Protein AF-A0A8S9ZPB1-F1 (afdb_monomer)

Radius of gyration: 16.88 Å; Cα contacts (8 Å, |Δi|>4): 77; chains: 1; bounding box: 43×24×49 Å

pLDDT: mean 86.15, std 8.61, range [54.38, 95.62]

InterPro domains:
  IPR000571 Zinc finger, CCCH-type [PF00642] (21-46)
  IPR000571 Zinc finger, CCCH-type [PF00642] (62-83)
  IPR000571 Zinc finger, CCCH-type [PS50103] (21-48)
  IPR000571 Zinc finger, CCCH-type [PS50103] (61-83)
  IPR000571 Zinc finger, CCCH-type [SM00356] (20-47)
  IPR000571 Zinc finger, CCCH-type [SM00356] (61-85)
  IPR036855 Zinc finger, CCCH-type superfamily [SSF90229] (19-51)
  IPR036855 Zinc finger, CCCH-type superfamily [SSF90229] (58-83)
  IPR045877 RNA-binding protein ZFP36-like [PTHR12547] (18-83)

Organism: NCBI:txid189291

Nearest PDB structures (foldseek):
  1rgo-assembly1_A  TM=8.287E-01  e=1.066E-06  Homo sapiens
  6nzl-assembly1_A  TM=4.804E-01  e=8.154E-06  Caenorhabditis elegans
  7qtt-assembly1_Z  TM=3.655E-01  e=1.866E-01  Homo sapiens
  7dvq-assembly1_M  TM=3.539E-01  e=5.523E-01  Homo sapiens

Solvent-accessible surface area (backbone atoms only — not comparable to full-atom values): 5061 Å² total; per-residue (Å²): 137,82,80,52,72,68,59,53,52,50,52,54,48,52,52,55,52,58,46,55,46,14,44,45,73,29,66,52,25,68,71,69,76,53,51,98,53,59,89,75,42,59,36,8,73,44,77,91,53,44,37,81,57,43,55,69,82,73,37,95,63,48,59,70,47,74,30,64,54,32,75,74,70,75,50,49,99,54,57,93,71,42,58,37,78

Secondary structure (DSSP, 8-state):
-PPPHHHHHHHHHHHHHHHHTT-SB-HHHHHHS--TTGGG-SSBSSTTT----THHHH-TTTT-S--HHHHHHS--TTGGG-S--

Sequence (85 aa):
QSLSDNQRLEQSRAFRLASVYRTEICRAFNKTGICAYGDDCRFAHDLSDLRLRQVCLTHPKYKTKLCKNFSTTGFCIYGSRCQVF

Foldseek 3Di:
DDDDPVVVVVVVVVVVLVLQAQQAEDPVCVVPVDDPCPPVDSHHSDPVSHDHRCVVVVDVQFQVAADPCCVPPVDDPCPVNDRHD

Mean predicted aligned error: 7.67 Å

Structure (mmCIF, N/CA/C/O backbone):
data_AF-A0A8S9ZPB1-F1
#
_entry.id   AF-A0A8S9ZPB1-F1
#
loop_
_atom_site.group_PDB
_atom_site.id
_atom_site.type_symbol
_atom_site.label_atom_id
_atom_site.label_alt_id
_atom_site.label_comp_id
_atom_site.label_asym_id
_atom_site.label_entity_id
_atom_site.label_seq_id
_atom_site.pdbx_PDB_ins_code
_atom_site.Cartn_x
_atom_site.Cartn_y
_atom_site.Cartn_z
_atom_site.occupancy
_atom_site.B_iso_or_equiv
_atom_site.auth_seq_id
_atom_site.auth_comp_id
_atom_site.auth_asym_id
_atom_site.auth_atom_id
_atom_site.pdbx_PDB_model_num
ATOM 1 N N . GLN A 1 1 ? -18.012 2.012 -32.874 1.00 54.38 1 GLN A N 1
ATOM 2 C CA . GLN A 1 1 ? -18.108 3.171 -31.961 1.00 54.38 1 GLN A CA 1
ATOM 3 C C . GLN A 1 1 ? -16.763 3.318 -31.265 1.00 54.38 1 GLN A C 1
ATOM 5 O O . GLN A 1 1 ? -16.370 2.416 -30.538 1.00 54.38 1 GLN A O 1
ATOM 10 N N . SER A 1 2 ? -16.002 4.367 -31.573 1.00 70.94 2 SER A N 1
ATOM 11 C CA . SER A 1 2 ? -14.695 4.637 -30.961 1.00 70.94 2 SER A CA 1
ATOM 12 C C . SER A 1 2 ? -14.879 5.538 -29.740 1.00 70.94 2 SER A C 1
ATOM 14 O O . SER A 1 2 ? -15.466 6.610 -29.862 1.00 70.94 2 SER A O 1
ATOM 16 N N . LEU A 1 3 ? -14.403 5.095 -28.575 1.00 77.38 3 LEU A N 1
ATOM 17 C CA . LEU A 1 3 ? -14.452 5.862 -27.327 1.00 77.38 3 LEU A CA 1
ATOM 18 C C . LEU A 1 3 ? -13.673 7.175 -27.474 1.00 77.38 3 LEU A C 1
ATOM 20 O O . LEU A 1 3 ? -12.563 7.175 -28.021 1.00 77.38 3 LEU A O 1
ATOM 24 N N . SER A 1 4 ? -14.240 8.267 -26.960 1.00 86.38 4 SER A N 1
ATOM 25 C CA . SER A 1 4 ? -13.570 9.569 -26.930 1.00 86.38 4 SER A CA 1
ATOM 26 C C . SER A 1 4 ? -12.338 9.533 -26.019 1.00 86.38 4 SER A C 1
ATOM 28 O O . SER A 1 4 ? -12.222 8.689 -25.123 1.00 86.38 4 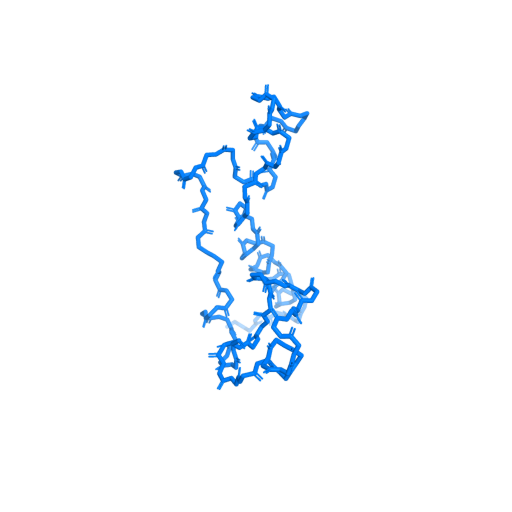SER A O 1
ATOM 30 N N . ASP A 1 5 ? -11.396 10.450 -26.230 1.00 83.44 5 ASP A N 1
ATOM 31 C CA . ASP A 1 5 ? -10.144 10.468 -25.466 1.00 83.44 5 ASP A CA 1
ATOM 32 C C . ASP A 1 5 ? -10.376 10.684 -23.960 1.00 83.44 5 ASP A C 1
ATOM 34 O O . ASP A 1 5 ? -9.709 10.053 -23.139 1.00 83.44 5 ASP A O 1
ATOM 38 N N . ASN A 1 6 ? -11.393 11.469 -23.581 1.00 83.88 6 ASN A N 1
ATOM 39 C CA . ASN A 1 6 ? -11.800 11.636 -22.180 1.00 83.88 6 ASN A CA 1
ATOM 40 C C . ASN A 1 6 ? -12.294 10.323 -21.552 1.00 83.88 6 ASN A C 1
ATOM 42 O O . ASN A 1 6 ? -11.855 9.960 -20.461 1.00 83.88 6 ASN A O 1
ATOM 46 N N . GLN A 1 7 ? -13.119 9.553 -22.267 1.00 86.38 7 GLN A N 1
ATOM 47 C CA . GLN A 1 7 ? -13.619 8.260 -21.778 1.00 86.38 7 GLN A CA 1
ATOM 48 C C . GLN A 1 7 ? -12.480 7.252 -21.564 1.00 86.38 7 GLN A C 1
ATOM 50 O O . GLN A 1 7 ? -12.493 6.466 -20.613 1.00 86.38 7 GLN A O 1
ATOM 55 N N . ARG A 1 8 ? -11.452 7.292 -22.421 1.00 82.06 8 ARG A N 1
ATOM 56 C CA . ARG A 1 8 ? -10.272 6.423 -22.309 1.00 82.06 8 ARG A CA 1
ATOM 57 C C . ARG A 1 8 ? -9.418 6.770 -21.082 1.00 82.06 8 ARG A C 1
ATOM 59 O O . ARG A 1 8 ? -8.922 5.871 -20.397 1.00 82.06 8 ARG A O 1
ATOM 66 N N . LEU A 1 9 ? -9.271 8.062 -20.776 1.00 83.31 9 LEU A N 1
ATOM 67 C CA . LEU A 1 9 ? -8.574 8.540 -19.577 1.00 83.31 9 LEU A CA 1
ATOM 68 C C . LEU A 1 9 ? -9.312 8.141 -18.292 1.00 83.31 9 LEU A C 1
ATOM 70 O O . LEU A 1 9 ? -8.675 7.673 -17.343 1.00 83.31 9 LEU A O 1
ATOM 74 N N . GLU A 1 10 ? -10.640 8.260 -18.274 1.00 86.56 10 GLU A N 1
ATOM 75 C CA . GLU A 1 10 ? -11.479 7.862 -17.138 1.00 86.56 10 GLU A CA 1
ATOM 76 C C . GLU A 1 10 ? -11.411 6.357 -16.865 1.00 86.56 10 GLU A C 1
ATOM 78 O O . GLU A 1 10 ? -11.151 5.957 -15.727 1.00 86.56 10 GLU A O 1
ATOM 83 N N . GLN A 1 11 ? -11.529 5.515 -17.898 1.00 81.69 11 GLN A N 1
ATOM 84 C CA . GLN A 1 11 ? -11.363 4.063 -17.754 1.00 81.69 11 GLN A CA 1
ATOM 85 C C . GLN A 1 11 ? -9.971 3.696 -17.230 1.00 81.69 11 GLN A C 1
ATOM 87 O O . GLN A 1 11 ? -9.838 2.881 -16.315 1.00 81.69 11 GLN A O 1
ATOM 92 N N . SER A 1 12 ? -8.923 4.343 -17.745 1.00 83.44 12 SER A N 1
ATOM 93 C CA . SER A 1 12 ? -7.554 4.130 -17.266 1.00 83.44 12 SER A CA 1
ATOM 94 C C . SER A 1 12 ? -7.371 4.549 -15.800 1.00 83.44 12 SER A C 1
ATOM 96 O O . SER A 1 12 ? -6.614 3.923 -15.049 1.00 83.44 12 SER A O 1
ATOM 98 N N . ARG A 1 13 ? -8.051 5.612 -15.358 1.00 84.50 13 ARG A N 1
ATOM 99 C CA . ARG A 1 13 ? -8.033 6.060 -13.959 1.00 84.50 13 ARG A CA 1
ATOM 100 C C . ARG A 1 13 ? -8.784 5.088 -13.053 1.00 84.50 13 ARG A C 1
ATOM 102 O O . ARG A 1 13 ? -8.241 4.713 -12.016 1.00 84.50 13 ARG A O 1
ATOM 109 N N . ALA A 1 14 ? -9.975 4.653 -13.454 1.00 82.50 14 ALA A N 1
ATOM 110 C CA . ALA A 1 14 ? -10.777 3.685 -12.711 1.00 82.50 14 ALA A CA 1
ATOM 111 C C . ALA A 1 14 ? -10.024 2.360 -12.528 1.00 82.50 14 ALA A C 1
ATOM 113 O O . ALA A 1 14 ? -9.919 1.858 -11.411 1.00 82.50 14 ALA A O 1
ATOM 114 N N . PHE A 1 15 ? -9.400 1.858 -13.597 1.00 81.25 15 PHE A N 1
ATOM 115 C CA . PHE A 1 15 ? -8.566 0.661 -13.538 1.00 81.25 15 PHE A CA 1
ATOM 116 C C . PHE A 1 15 ? -7.381 0.826 -12.577 1.00 81.25 15 PHE A C 1
ATOM 118 O O . PHE A 1 15 ? -7.139 -0.032 -11.729 1.00 81.25 15 PHE A O 1
ATOM 125 N N . ARG A 1 16 ? -6.672 1.962 -12.640 1.00 79.44 16 ARG A N 1
ATOM 126 C CA . ARG A 1 16 ? -5.566 2.249 -11.711 1.00 79.44 16 ARG A CA 1
ATOM 127 C C . ARG A 1 16 ? -6.028 2.313 -10.257 1.00 79.44 16 ARG A C 1
ATOM 129 O O . ARG A 1 16 ? -5.358 1.740 -9.403 1.00 79.44 16 ARG A O 1
ATOM 136 N N . LEU A 1 17 ? -7.164 2.952 -9.974 1.00 80.75 17 LEU A N 1
ATOM 137 C CA . LEU A 1 17 ? -7.738 3.016 -8.626 1.00 80.75 17 LEU A CA 1
ATOM 138 C C . LEU A 1 17 ? -8.144 1.628 -8.114 1.00 80.75 17 LEU A C 1
ATOM 140 O O . LEU A 1 17 ? -7.814 1.278 -6.984 1.00 80.75 17 LEU A O 1
ATOM 144 N N . ALA A 1 18 ? -8.778 0.811 -8.957 1.00 80.56 18 ALA A N 1
ATOM 145 C CA . ALA A 1 18 ? -9.131 -0.565 -8.617 1.00 80.56 18 ALA A CA 1
ATOM 146 C C . ALA A 1 18 ? -7.887 -1.433 -8.352 1.00 80.56 18 ALA A C 1
ATOM 148 O O . ALA A 1 18 ? -7.879 -2.222 -7.411 1.00 80.56 18 ALA A O 1
ATOM 149 N N . SER A 1 19 ? -6.810 -1.238 -9.123 1.00 80.50 19 SER A N 1
ATOM 150 C CA . SER A 1 19 ? -5.567 -2.018 -9.010 1.00 80.50 19 SER A CA 1
ATOM 151 C C . SER A 1 19 ? -4.777 -1.795 -7.713 1.00 80.50 19 SER A C 1
ATOM 153 O O . SER A 1 19 ? -3.865 -2.572 -7.424 1.00 80.50 19 SER A O 1
ATOM 155 N N . VAL A 1 20 ? -5.096 -0.737 -6.954 1.00 83.00 20 VAL A N 1
ATOM 156 C CA . VAL A 1 20 ? -4.473 -0.404 -5.657 1.00 83.00 20 VAL A CA 1
ATOM 157 C C . VAL A 1 20 ? -5.447 -0.516 -4.481 1.00 83.00 20 VAL A C 1
ATOM 159 O O . VAL A 1 20 ? -5.039 -0.357 -3.331 1.00 83.00 20 VAL A O 1
ATOM 162 N N . TYR A 1 21 ? -6.732 -0.769 -4.743 1.00 87.88 21 TYR A N 1
ATOM 163 C CA . TYR A 1 21 ? -7.744 -0.868 -3.698 1.00 87.88 21 TYR A CA 1
ATOM 164 C C . TYR A 1 21 ? -7.585 -2.175 -2.924 1.00 87.88 21 TYR A C 1
ATOM 166 O O . TYR A 1 21 ? -7.576 -3.258 -3.511 1.00 87.88 21 TYR A O 1
ATOM 174 N N . ARG A 1 22 ? -7.460 -2.054 -1.599 1.00 88.94 22 ARG A N 1
ATOM 175 C CA . ARG A 1 22 ? -7.307 -3.163 -0.651 1.00 88.94 22 ARG A CA 1
ATOM 176 C C . ARG A 1 22 ? -6.141 -4.097 -0.986 1.00 88.94 22 ARG A C 1
ATOM 178 O O . ARG A 1 22 ? -6.183 -5.279 -0.688 1.00 88.94 22 ARG A O 1
ATOM 185 N N . THR A 1 23 ? -5.068 -3.568 -1.580 1.00 88.56 23 THR A N 1
ATOM 186 C CA . THR A 1 23 ? -3.860 -4.355 -1.899 1.00 88.56 23 THR A CA 1
ATOM 187 C C . THR A 1 23 ? -2.813 -4.383 -0.790 1.00 88.56 23 THR A C 1
ATOM 189 O O . THR A 1 23 ? -1.771 -5.017 -0.931 1.00 88.56 23 THR A O 1
ATOM 192 N N . GLU A 1 24 ? -3.044 -3.645 0.294 1.00 90.06 24 GLU A N 1
ATOM 193 C CA . GLU A 1 24 ? -2.188 -3.614 1.479 1.00 90.06 24 GLU A CA 1
ATOM 194 C C . GLU A 1 24 ? -3.069 -3.625 2.732 1.00 90.06 24 GLU A C 1
ATOM 196 O O . GLU A 1 24 ? -4.179 -3.088 2.708 1.00 90.06 24 GLU A O 1
ATOM 201 N N . ILE A 1 25 ? -2.569 -4.219 3.819 1.00 92.00 25 ILE A N 1
ATOM 202 C CA . ILE A 1 25 ? -3.281 -4.300 5.098 1.00 92.00 25 ILE A CA 1
ATOM 203 C C . ILE A 1 25 ? -3.369 -2.919 5.758 1.00 92.00 25 ILE A C 1
ATOM 205 O O . ILE A 1 25 ? -2.398 -2.154 5.807 1.00 92.00 25 ILE A O 1
ATOM 209 N N . CYS A 1 26 ? -4.539 -2.612 6.308 1.00 94.94 26 CYS A N 1
ATOM 210 C CA . CYS A 1 26 ? -4.796 -1.420 7.094 1.00 94.94 26 CYS A CA 1
ATOM 211 C C . CYS A 1 26 ? -4.017 -1.496 8.404 1.00 94.94 26 CYS A C 1
ATOM 213 O O . CYS A 1 26 ? -4.336 -2.270 9.300 1.00 94.94 26 CYS A O 1
ATOM 215 N N . ARG A 1 27 ? -2.994 -0.652 8.541 1.00 93.19 27 ARG A N 1
ATOM 216 C CA . ARG A 1 27 ? -2.132 -0.648 9.733 1.00 93.19 27 ARG A CA 1
ATOM 217 C C . ARG A 1 27 ? -2.869 -0.250 11.008 1.00 93.19 27 ARG A C 1
ATOM 219 O O . ARG A 1 27 ? -2.525 -0.757 12.067 1.00 93.19 27 ARG A O 1
ATOM 226 N N . ALA A 1 28 ? -3.838 0.663 10.908 1.00 94.12 28 ALA A N 1
ATOM 227 C CA . ALA A 1 28 ? -4.639 1.089 12.053 1.00 94.12 28 ALA A CA 1
ATOM 228 C C . ALA A 1 28 ? -5.474 -0.087 12.568 1.00 94.12 28 ALA A C 1
ATOM 230 O O . ALA A 1 28 ? -5.275 -0.520 13.698 1.00 94.12 28 ALA A O 1
ATOM 231 N N . PHE A 1 29 ? -6.279 -0.686 11.686 1.00 94.88 29 PHE A N 1
ATOM 232 C CA . PHE A 1 29 ? -7.100 -1.845 12.021 1.00 94.88 29 PHE A CA 1
ATOM 233 C C . PHE A 1 29 ? -6.261 -3.030 12.509 1.00 94.88 29 PHE A C 1
ATOM 235 O O . PHE A 1 29 ? -6.542 -3.588 13.558 1.00 94.88 29 PHE A O 1
ATOM 242 N N . ASN A 1 30 ? -5.155 -3.353 11.835 1.00 93.38 30 ASN A N 1
ATOM 243 C CA . ASN A 1 30 ? -4.279 -4.449 12.251 1.00 93.38 30 ASN A CA 1
ATOM 244 C C . ASN A 1 30 ? -3.618 -4.221 13.624 1.00 93.38 30 ASN A C 1
ATOM 246 O O . ASN A 1 30 ? -3.232 -5.179 14.284 1.00 93.38 30 ASN A O 1
ATOM 250 N N . LYS A 1 31 ? -3.427 -2.964 14.049 1.00 92.88 31 LYS A N 1
ATOM 251 C CA . LYS A 1 31 ? -2.791 -2.646 15.336 1.00 92.88 31 LYS A CA 1
ATOM 252 C C . LYS A 1 31 ? -3.797 -2.548 16.480 1.00 92.88 31 LYS A C 1
ATOM 254 O O . LYS A 1 31 ? -3.479 -2.960 17.590 1.00 92.88 31 LYS A O 1
ATOM 259 N N . THR A 1 32 ? -4.954 -1.936 16.241 1.00 92.94 32 THR A N 1
ATOM 260 C CA . THR A 1 32 ? -5.913 -1.579 17.301 1.00 92.94 32 THR A CA 1
ATOM 261 C C . THR A 1 32 ? -7.266 -2.270 17.158 1.00 92.94 32 THR A C 1
ATOM 263 O O . THR A 1 32 ? -8.104 -2.121 18.039 1.00 92.94 32 THR A O 1
ATOM 266 N N . GLY A 1 33 ? -7.509 -2.979 16.055 1.00 91.00 33 GLY A N 1
ATOM 267 C CA . GLY A 1 33 ? -8.817 -3.528 15.691 1.00 91.00 33 GLY A CA 1
ATOM 268 C C . GLY A 1 33 ? -9.828 -2.471 15.234 1.00 91.00 33 GLY A C 1
ATOM 269 O O . GLY A 1 33 ? -10.978 -2.802 14.977 1.00 91.00 33 GLY A O 1
ATOM 270 N N . ILE A 1 34 ? -9.434 -1.192 15.151 1.00 93.06 34 ILE A N 1
ATOM 271 C CA . ILE A 1 34 ? -10.344 -0.079 14.857 1.00 93.06 34 ILE A CA 1
ATOM 272 C C . ILE A 1 34 ? -9.766 0.776 13.730 1.00 93.06 34 ILE A C 1
ATOM 274 O O . ILE A 1 34 ? -8.613 1.210 13.772 1.00 93.06 34 ILE A O 1
ATOM 278 N N . CYS A 1 35 ? -10.594 1.056 12.725 1.00 95.44 35 CYS A N 1
ATOM 279 C CA . CYS A 1 35 ? -10.270 1.948 11.620 1.00 95.44 35 CYS A CA 1
ATOM 280 C C . CYS A 1 35 ? -11.254 3.116 11.598 1.00 95.44 35 CYS A C 1
ATOM 282 O O . CYS A 1 35 ? -12.460 2.900 11.540 1.00 95.44 35 CYS A O 1
ATOM 284 N N . ALA A 1 36 ? -10.748 4.350 11.563 1.00 94.50 36 ALA A N 1
ATOM 285 C CA . ALA A 1 36 ? -11.584 5.549 11.458 1.00 94.50 36 ALA A CA 1
ATOM 286 C C . ALA A 1 36 ? -12.389 5.624 10.145 1.00 94.50 36 ALA A C 1
ATOM 288 O O . ALA A 1 36 ? -13.354 6.372 10.063 1.00 94.50 36 ALA A O 1
ATOM 289 N N . TYR A 1 37 ? -11.984 4.860 9.125 1.00 92.31 37 TYR A N 1
ATOM 290 C CA . TYR A 1 37 ? -12.622 4.837 7.808 1.00 92.31 37 TYR A CA 1
A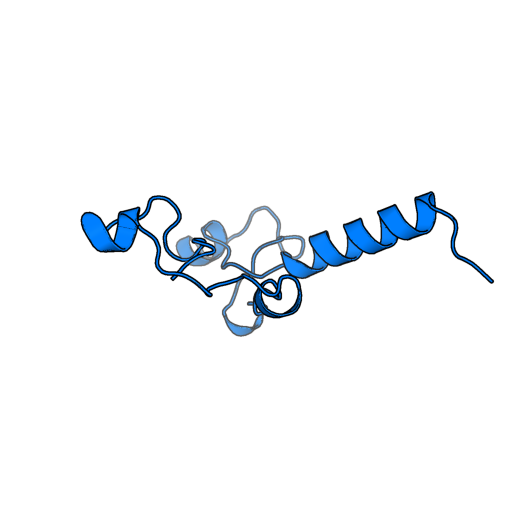TOM 291 C C . TYR A 1 37 ? -13.688 3.744 7.658 1.00 92.31 37 TYR A C 1
ATOM 293 O O . TYR A 1 37 ? -14.336 3.699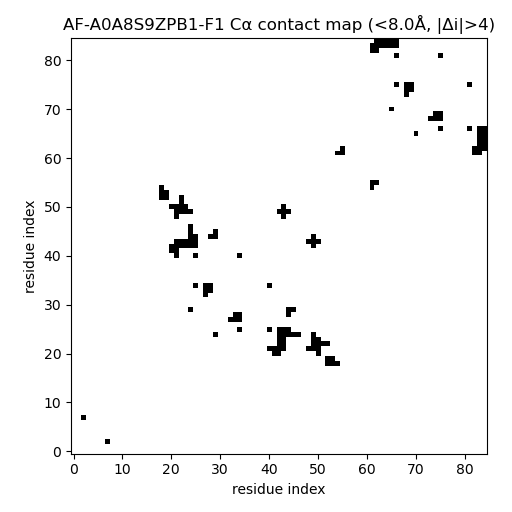 6.619 1.00 92.31 37 TYR A O 1
ATOM 301 N N . GLY A 1 38 ? -13.854 2.854 8.647 1.00 91.06 38 GLY A N 1
ATOM 302 C CA . GLY A 1 38 ? -14.809 1.743 8.557 1.00 91.06 38 GLY A CA 1
ATOM 303 C C . GLY A 1 38 ? -14.658 0.938 7.259 1.00 91.06 38 GLY A C 1
ATOM 304 O O . GLY A 1 38 ? -13.538 0.648 6.831 1.00 91.06 38 GLY A O 1
ATOM 305 N N . ASP A 1 39 ? -15.778 0.621 6.615 1.00 89.31 39 ASP A N 1
ATOM 306 C CA . ASP A 1 39 ? -15.821 -0.186 5.385 1.00 89.31 39 ASP A CA 1
ATOM 307 C C . ASP A 1 39 ? -15.302 0.551 4.136 1.00 89.31 39 ASP A C 1
ATOM 309 O O . ASP A 1 39 ? -14.848 -0.085 3.176 1.00 89.31 39 ASP A O 1
ATOM 313 N N . ASP A 1 40 ? -15.262 1.887 4.177 1.00 90.56 40 ASP A N 1
ATOM 314 C CA . ASP A 1 40 ? -14.704 2.737 3.116 1.00 90.56 40 ASP A CA 1
ATOM 315 C C . ASP A 1 40 ? -13.167 2.780 3.137 1.00 90.56 40 ASP A C 1
ATOM 317 O O . ASP A 1 40 ? -12.520 3.466 2.331 1.00 90.56 40 ASP A O 1
ATOM 321 N N . CYS A 1 41 ? -12.538 2.025 4.042 1.00 92.44 41 CYS A N 1
ATOM 322 C CA . CYS A 1 41 ? -11.096 1.894 4.077 1.00 92.44 41 CYS A CA 1
ATOM 323 C C . CYS A 1 41 ? -10.564 1.353 2.739 1.00 92.44 41 CYS A C 1
ATOM 325 O O . CYS A 1 41 ? -10.950 0.296 2.235 1.00 92.44 41 CYS A O 1
ATOM 327 N N . ARG A 1 42 ? -9.607 2.086 2.158 1.00 91.69 42 ARG A N 1
ATOM 328 C CA . ARG A 1 42 ? -8.914 1.683 0.920 1.00 91.69 42 ARG A CA 1
ATOM 329 C C . ARG A 1 42 ? -7.887 0.573 1.134 1.00 91.69 42 ARG A C 1
ATOM 331 O O . ARG A 1 42 ? -7.294 0.109 0.164 1.00 91.69 42 ARG A O 1
ATOM 338 N N . PHE A 1 43 ? -7.647 0.190 2.381 1.00 93.25 43 PHE A N 1
ATOM 339 C CA . PHE A 1 43 ? -6.732 -0.869 2.783 1.00 93.25 43 PHE A CA 1
ATOM 340 C C . PHE A 1 43 ? -7.538 -2.045 3.328 1.00 93.25 43 PHE A C 1
ATOM 342 O O . PHE A 1 43 ? -8.607 -1.845 3.895 1.00 93.25 43 PHE A O 1
ATOM 349 N N . ALA A 1 44 ? -7.020 -3.257 3.172 1.00 93.44 44 ALA A N 1
ATOM 350 C CA . ALA A 1 44 ? -7.695 -4.460 3.635 1.00 93.4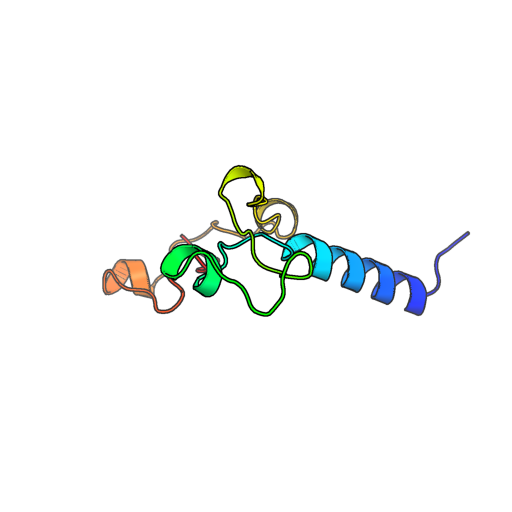4 44 ALA A CA 1
ATOM 351 C C . ALA A 1 44 ? -7.645 -4.553 5.166 1.00 93.44 44 ALA A C 1
ATOM 353 O O . ALA A 1 44 ? -6.580 -4.369 5.758 1.00 93.44 44 ALA A O 1
ATOM 354 N N . HIS A 1 45 ? -8.774 -4.815 5.817 1.00 94.12 45 HIS A N 1
ATOM 355 C CA . HIS A 1 45 ? -8.813 -5.023 7.271 1.00 94.12 45 HIS A CA 1
ATOM 356 C C . HIS A 1 45 ? -8.337 -6.423 7.673 1.00 94.12 45 HIS A C 1
ATOM 358 O O . HIS A 1 45 ? -7.701 -6.570 8.713 1.00 94.12 45 HIS A O 1
ATOM 364 N N . ASP A 1 46 ? -8.503 -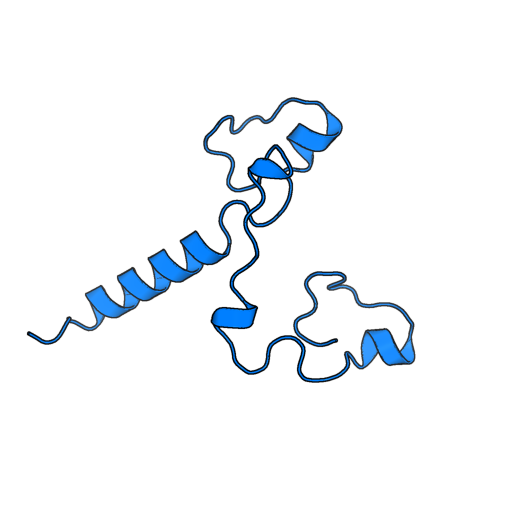7.397 6.779 1.00 87.25 46 ASP A N 1
ATOM 365 C CA . ASP A 1 46 ? -8.105 -8.788 6.968 1.00 87.25 46 ASP A CA 1
ATOM 366 C C . ASP A 1 46 ? -7.345 -9.322 5.750 1.00 87.25 46 ASP A C 1
ATOM 368 O O . ASP A 1 46 ? -7.406 -8.766 4.652 1.00 87.25 46 ASP A O 1
ATOM 372 N N . LEU A 1 47 ? -6.653 -10.452 5.917 1.00 85.44 47 LEU A N 1
ATOM 373 C CA . LEU A 1 47 ? -5.992 -11.146 4.803 1.00 85.44 47 LEU A CA 1
ATOM 374 C C . LEU A 1 47 ? -6.989 -11.653 3.752 1.00 85.44 47 LEU A C 1
ATOM 376 O O . LEU A 1 47 ? -6.638 -11.742 2.579 1.00 85.44 47 LEU A O 1
ATOM 380 N N . SER A 1 48 ? -8.224 -11.957 4.155 1.00 84.56 48 SER A N 1
ATOM 381 C CA . SER A 1 48 ? -9.315 -12.341 3.249 1.00 84.56 48 SER A CA 1
ATOM 382 C C . SER A 1 48 ? -9.768 -11.190 2.346 1.00 84.56 48 SER A C 1
ATOM 384 O O . SER A 1 48 ? -10.233 -11.428 1.234 1.00 84.56 48 SER A O 1
ATOM 386 N N . ASP A 1 49 ? -9.604 -9.950 2.805 1.00 84.38 49 ASP A N 1
ATOM 387 C CA . ASP A 1 49 ? -9.937 -8.735 2.064 1.00 84.38 49 ASP A CA 1
ATOM 388 C C . ASP A 1 49 ? -8.739 -8.191 1.258 1.00 84.38 49 ASP A C 1
ATOM 390 O O . ASP A 1 49 ? -8.864 -7.268 0.448 1.00 84.38 49 ASP A O 1
ATOM 394 N N . LEU A 1 50 ? -7.554 -8.781 1.455 1.00 86.56 50 LEU A N 1
ATOM 395 C CA . LEU A 1 50 ? -6.323 -8.385 0.788 1.00 86.56 50 LEU A CA 1
ATOM 396 C C . LEU A 1 50 ? -6.311 -8.867 -0.664 1.00 86.56 50 LEU A C 1
ATOM 398 O O . LEU A 1 50 ? -6.163 -10.050 -0.970 1.00 86.56 50 LEU A O 1
ATOM 402 N N . ARG A 1 51 ? -6.405 -7.919 -1.591 1.00 83.94 51 ARG A N 1
ATOM 403 C CA . ARG A 1 51 ? -6.350 -8.182 -3.027 1.00 83.94 51 ARG A CA 1
ATOM 404 C C . ARG A 1 51 ? -4.908 -8.255 -3.504 1.00 83.94 51 ARG A C 1
ATOM 406 O O . ARG A 1 51 ? -4.069 -7.426 -3.152 1.00 83.94 51 ARG A O 1
ATOM 413 N N . LEU A 1 52 ? -4.620 -9.213 -4.382 1.00 72.94 52 LEU A N 1
ATOM 414 C CA . LEU A 1 52 ? -3.329 -9.256 -5.057 1.00 72.94 52 LEU A CA 1
ATOM 415 C C . LEU A 1 52 ? -3.158 -8.001 -5.908 1.00 72.94 52 LEU A C 1
ATOM 41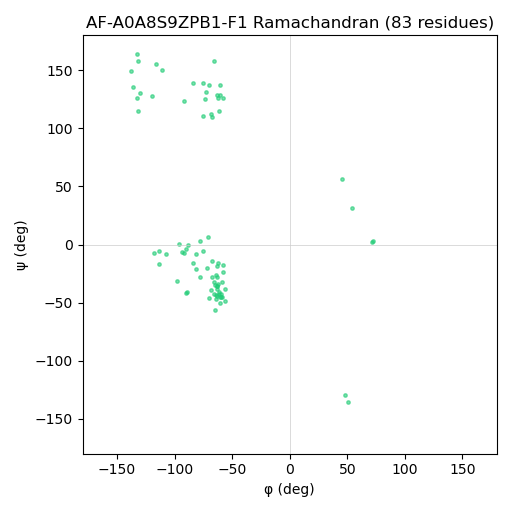7 O O . LEU A 1 52 ? -3.989 -7.672 -6.758 1.00 72.94 52 LEU A O 1
ATOM 421 N N . ARG A 1 53 ? -2.045 -7.303 -5.684 1.00 72.12 53 ARG A N 1
ATOM 422 C CA . ARG A 1 53 ? -1.688 -6.130 -6.469 1.00 72.12 53 ARG A CA 1
ATOM 423 C C . ARG A 1 53 ? -1.513 -6.548 -7.925 1.00 72.12 53 ARG A C 1
ATOM 425 O O . ARG A 1 53 ? -0.576 -7.265 -8.265 1.00 72.12 53 ARG A O 1
ATOM 432 N N . GLN A 1 54 ? -2.374 -6.039 -8.800 1.00 69.69 54 GLN A N 1
ATOM 433 C CA . GLN A 1 54 ? -2.388 -6.413 -10.217 1.00 69.69 54 GLN A CA 1
ATOM 434 C C . GLN A 1 54 ? -1.184 -5.872 -11.005 1.00 69.69 54 GLN A C 1
ATOM 436 O O . GLN A 1 54 ? -1.133 -6.029 -12.216 1.00 69.69 54 GLN A O 1
ATOM 441 N N . VAL A 1 55 ? -0.184 -5.253 -10.363 1.00 66.88 55 VAL A N 1
ATOM 442 C CA . VAL A 1 55 ? 0.938 -4.606 -11.062 1.00 66.88 55 VAL A CA 1
ATOM 443 C C . VAL A 1 55 ? 1.672 -5.569 -12.003 1.00 66.88 55 VAL A C 1
ATOM 445 O O . VAL A 1 55 ? 1.973 -5.167 -13.127 1.00 66.88 55 VAL A O 1
ATOM 448 N N . CYS A 1 56 ? 1.847 -6.838 -11.616 1.00 60.06 56 CYS A N 1
ATOM 449 C CA . CYS A 1 56 ? 2.409 -7.887 -12.480 1.00 60.06 56 CYS A CA 1
ATOM 450 C C . CYS A 1 56 ? 1.606 -8.100 -13.775 1.00 60.06 56 CYS A C 1
ATOM 452 O O . CYS A 1 56 ? 2.181 -8.423 -14.806 1.00 60.06 56 CYS A O 1
ATOM 454 N N . LEU A 1 57 ? 0.285 -7.905 -13.721 1.00 63.28 57 LEU A N 1
ATOM 455 C CA . LEU A 1 57 ? -0.632 -8.030 -14.859 1.00 63.28 57 LEU A CA 1
ATOM 456 C C . LEU A 1 57 ? -0.641 -6.770 -15.733 1.00 63.28 57 LEU A C 1
ATOM 458 O O . LEU A 1 57 ? -1.042 -6.821 -16.890 1.00 63.28 57 LEU A O 1
ATOM 462 N N . THR A 1 58 ? -0.225 -5.628 -15.178 1.00 65.62 58 THR A N 1
ATOM 463 C CA . THR A 1 58 ? -0.338 -4.325 -15.854 1.00 65.62 58 THR A CA 1
ATOM 464 C C . THR A 1 58 ? 0.937 -3.868 -16.542 1.00 65.62 58 THR A C 1
ATOM 466 O O . THR A 1 58 ? 0.852 -3.150 -17.536 1.00 65.62 58 THR A O 1
ATOM 469 N N . HIS A 1 59 ? 2.115 -4.231 -16.023 1.00 73.31 59 HIS A N 1
ATOM 470 C CA . HIS A 1 59 ? 3.375 -3.733 -16.564 1.00 73.31 59 HIS A CA 1
ATOM 471 C C . HIS A 1 59 ? 4.389 -4.864 -16.802 1.00 73.31 59 HIS A C 1
ATOM 473 O O . HIS A 1 59 ? 4.916 -5.414 -15.832 1.00 73.31 59 HIS A O 1
ATOM 479 N N . PRO A 1 60 ? 4.770 -5.144 -18.066 1.00 81.31 60 PRO A N 1
ATOM 480 C CA . PRO A 1 60 ? 5.648 -6.263 -18.435 1.00 81.31 60 PRO A CA 1
ATOM 481 C C . PRO A 1 60 ? 7.029 -6.267 -17.771 1.00 81.31 60 PRO A C 1
ATOM 483 O O . PRO A 1 60 ? 7.719 -7.276 -17.788 1.00 81.31 60 PRO A O 1
ATOM 486 N N . LYS A 1 61 ? 7.474 -5.126 -17.226 1.00 85.94 61 LYS A N 1
ATOM 487 C CA . LYS A 1 61 ? 8.800 -4.985 -16.601 1.00 85.94 61 LYS A CA 1
ATOM 488 C C . LYS A 1 61 ? 8.793 -5.152 -15.077 1.00 85.94 61 LYS A C 1
ATOM 490 O O . LYS A 1 61 ? 9.856 -5.014 -14.470 1.00 85.94 61 LYS A O 1
ATOM 495 N N . TYR A 1 62 ? 7.645 -5.403 -14.447 1.00 86.56 62 TYR A N 1
ATOM 496 C CA . TYR A 1 62 ? 7.592 -5.598 -12.996 1.00 86.56 62 TYR A CA 1
ATOM 497 C C . TYR A 1 62 ? 8.395 -6.834 -12.586 1.00 86.56 62 TYR A C 1
ATOM 499 O O . TYR A 1 62 ? 8.201 -7.897 -13.165 1.00 86.56 62 TYR A O 1
ATOM 507 N N . LYS A 1 63 ? 9.296 -6.678 -11.607 1.00 84.81 63 LYS A N 1
ATOM 508 C CA . LYS A 1 63 ? 10.181 -7.738 -11.104 1.00 84.81 63 LYS A CA 1
ATOM 509 C C . LYS A 1 63 ? 10.817 -8.511 -12.273 1.00 84.81 63 LYS A C 1
ATOM 511 O O . LYS A 1 63 ? 10.647 -9.708 -12.410 1.00 84.81 63 LYS A O 1
ATOM 516 N N . THR A 1 64 ? 11.503 -7.793 -13.167 1.00 89.25 64 THR A N 1
ATOM 517 C CA . THR A 1 64 ? 12.243 -8.391 -14.308 1.00 89.25 64 THR A CA 1
ATOM 518 C C . THR A 1 64 ? 13.756 -8.214 -14.220 1.00 89.25 64 THR A C 1
ATOM 520 O O . THR A 1 64 ? 14.507 -8.881 -14.921 1.00 89.25 64 THR A O 1
ATOM 523 N N . LYS A 1 65 ? 14.223 -7.295 -13.372 1.00 93.25 65 LYS A N 1
ATOM 524 C CA . LYS A 1 65 ? 15.642 -6.985 -13.148 1.00 93.25 65 LYS A CA 1
ATOM 525 C C . LYS A 1 65 ? 15.915 -6.948 -11.657 1.00 93.25 65 LYS A C 1
ATOM 527 O O . LYS A 1 65 ? 14.980 -6.698 -10.910 1.00 93.25 65 LYS A O 1
ATOM 532 N N . LEU A 1 66 ? 17.167 -7.125 -11.248 1.00 93.31 66 LEU A N 1
ATOM 533 C CA . LEU A 1 66 ? 17.592 -7.013 -9.852 1.00 93.31 66 LEU A CA 1
ATOM 534 C C . LEU A 1 66 ? 17.673 -5.549 -9.390 1.00 93.31 66 LEU A C 1
ATOM 536 O O . LEU A 1 66 ? 18.151 -4.671 -10.119 1.00 93.31 66 LEU A O 1
ATOM 540 N N . CYS A 1 67 ? 17.223 -5.280 -8.169 1.00 95.62 67 CYS A N 1
ATOM 541 C CA . CYS A 1 67 ? 17.384 -4.008 -7.487 1.00 95.62 67 CYS A CA 1
ATOM 542 C C . CYS A 1 67 ? 18.858 -3.799 -7.137 1.00 95.62 67 CYS A C 1
ATOM 544 O O . CYS A 1 67 ? 19.398 -4.476 -6.267 1.00 95.62 67 CYS A O 1
ATOM 546 N N . LYS A 1 68 ? 19.503 -2.818 -7.777 1.00 95.00 68 LYS A N 1
ATOM 547 C CA . LYS A 1 68 ? 20.912 -2.485 -7.514 1.00 95.00 68 LYS A CA 1
ATOM 548 C C . LYS A 1 68 ? 21.161 -2.171 -6.038 1.00 95.00 68 LYS A C 1
ATOM 550 O O . LYS A 1 68 ? 22.050 -2.758 -5.442 1.00 95.00 68 LYS A O 1
ATOM 555 N N . ASN A 1 69 ? 20.336 -1.310 -5.437 1.00 93.00 69 ASN A N 1
ATOM 556 C CA . ASN A 1 69 ? 20.490 -0.940 -4.029 1.00 93.00 69 ASN A CA 1
ATOM 557 C C . ASN A 1 69 ? 20.365 -2.162 -3.121 1.00 93.00 69 ASN A C 1
ATOM 559 O O . ASN A 1 69 ? 21.266 -2.409 -2.334 1.00 93.00 69 ASN A O 1
ATOM 563 N N . PHE A 1 70 ? 19.312 -2.969 -3.286 1.00 94.38 7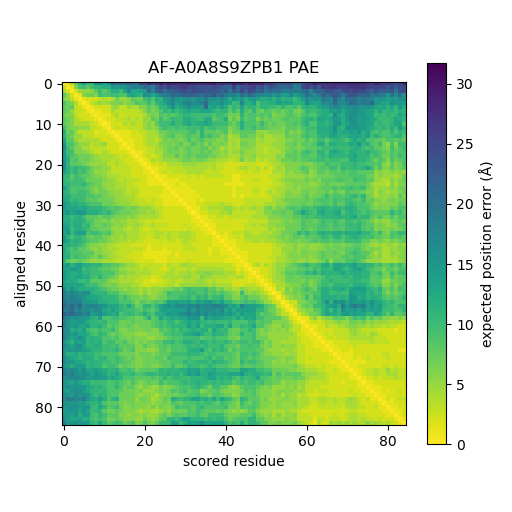0 PHE A N 1
ATOM 564 C CA . PHE A 1 70 ? 19.139 -4.173 -2.473 1.00 94.38 70 PHE A CA 1
ATOM 565 C C . PHE A 1 70 ? 20.284 -5.173 -2.676 1.00 94.38 70 PHE A C 1
ATOM 567 O O . PHE A 1 70 ? 20.783 -5.733 -1.710 1.00 94.38 70 PHE A O 1
ATOM 574 N N . SER A 1 71 ? 20.749 -5.355 -3.915 1.00 93.81 71 SER A N 1
ATOM 575 C CA . SER A 1 71 ? 21.859 -6.256 -4.230 1.00 93.81 71 SER A CA 1
ATOM 576 C C . SER A 1 71 ? 23.195 -5.805 -3.642 1.00 93.81 71 SER A C 1
ATOM 578 O O . SER A 1 71 ? 24.027 -6.656 -3.348 1.00 93.81 71 SER A O 1
ATOM 580 N N . THR A 1 72 ? 23.434 -4.498 -3.523 1.00 94.62 72 THR A N 1
ATOM 581 C CA . THR A 1 72 ? 24.707 -3.959 -3.025 1.00 94.62 72 THR A CA 1
ATOM 582 C C . THR A 1 72 ? 24.703 -3.773 -1.511 1.00 94.62 72 THR A C 1
ATOM 584 O O . THR A 1 72 ? 25.700 -4.065 -0.863 1.00 94.62 72 THR A O 1
ATOM 587 N N . THR A 1 73 ? 23.607 -3.273 -0.938 1.00 93.56 73 THR A N 1
ATOM 588 C CA . THR A 1 73 ? 23.542 -2.893 0.484 1.00 93.56 73 THR A CA 1
ATOM 589 C C . THR A 1 73 ? 22.717 -3.857 1.333 1.00 93.56 73 THR A C 1
ATOM 591 O O . THR A 1 73 ? 22.662 -3.698 2.548 1.00 93.56 73 THR A O 1
ATOM 594 N N . GLY A 1 74 ? 22.017 -4.814 0.714 1.00 92.88 74 GLY A N 1
ATOM 595 C CA . GLY A 1 74 ? 21.006 -5.638 1.383 1.00 92.88 74 GLY A CA 1
ATOM 596 C C . GLY A 1 74 ? 19.726 -4.873 1.738 1.00 92.88 74 GLY A C 1
ATOM 597 O O . GLY A 1 74 ? 18.820 -5.441 2.343 1.00 92.88 74 GLY A O 1
ATOM 598 N N . PHE A 1 75 ? 19.627 -3.585 1.383 1.00 94.12 75 PHE A N 1
ATOM 599 C CA . PHE A 1 75 ? 18.524 -2.721 1.786 1.00 94.12 75 PHE A CA 1
ATOM 600 C C . PHE A 1 75 ? 18.004 -1.856 0.636 1.00 94.12 75 PHE A C 1
ATOM 602 O O . PHE A 1 75 ? 18.742 -1.219 -0.116 1.00 94.12 75 PHE A O 1
ATOM 609 N N . CYS A 1 76 ? 16.680 -1.781 0.528 1.00 94.44 76 CYS A N 1
ATOM 610 C CA . CYS A 1 76 ? 15.997 -0.915 -0.417 1.00 94.44 76 CYS A CA 1
ATOM 611 C C . CYS A 1 76 ? 14.883 -0.170 0.307 1.00 94.44 76 CYS A C 1
ATOM 613 O O . CYS A 1 76 ? 14.001 -0.792 0.894 1.00 94.44 76 CYS A O 1
ATOM 615 N N . ILE A 1 77 ? 14.881 1.161 0.201 1.00 93.00 77 ILE A N 1
ATOM 616 C CA . ILE A 1 77 ? 13.875 2.037 0.826 1.00 93.00 77 ILE A CA 1
ATOM 617 C C . ILE A 1 77 ? 12.440 1.713 0.390 1.00 93.00 77 ILE A C 1
ATOM 619 O O . ILE A 1 77 ? 11.484 2.019 1.094 1.00 93.00 77 ILE A O 1
ATOM 623 N N . TYR A 1 78 ? 12.284 1.085 -0.777 1.00 89.31 78 TYR A N 1
ATOM 624 C CA . TYR A 1 78 ? 10.987 0.690 -1.313 1.00 89.31 78 TYR A CA 1
ATOM 625 C C . TYR A 1 78 ? 10.504 -0.657 -0.759 1.00 89.31 78 TYR A C 1
ATOM 627 O O . TYR A 1 78 ? 9.320 -0.964 -0.891 1.00 89.31 78 TYR A O 1
ATOM 635 N N . GLY A 1 79 ? 11.385 -1.457 -0.149 1.00 87.94 79 GLY A N 1
ATOM 636 C CA . GLY A 1 79 ? 11.060 -2.759 0.433 1.00 87.94 79 GLY A CA 1
ATOM 637 C C . GLY A 1 79 ? 10.242 -3.648 -0.509 1.00 87.94 79 GLY A C 1
ATOM 638 O O . GLY A 1 79 ? 10.552 -3.783 -1.695 1.00 87.94 79 GLY A O 1
ATOM 639 N N . SER A 1 80 ? 9.136 -4.193 0.000 1.00 84.12 80 SER A N 1
ATOM 640 C CA . SER A 1 80 ? 8.189 -5.024 -0.761 1.00 84.12 80 SER A CA 1
ATOM 641 C C . SER A 1 80 ? 7.501 -4.296 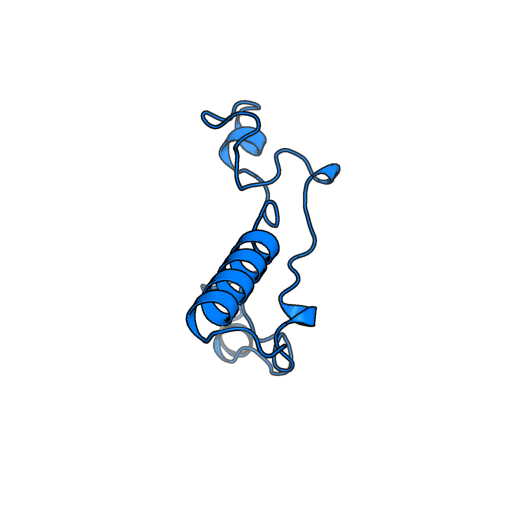-1.925 1.00 84.12 80 SER A C 1
ATOM 643 O O . SER A 1 80 ? 6.966 -4.942 -2.824 1.00 84.12 80 SER A O 1
ATOM 645 N N . ARG A 1 81 ? 7.546 -2.958 -1.961 1.00 84.62 81 ARG A N 1
ATOM 646 C CA . ARG A 1 81 ? 7.017 -2.140 -3.065 1.00 84.62 81 ARG A CA 1
ATOM 647 C C . ARG A 1 81 ? 8.040 -1.902 -4.178 1.00 84.62 81 ARG A C 1
ATOM 649 O O . ARG A 1 81 ? 7.713 -1.230 -5.158 1.00 84.62 81 ARG A O 1
ATOM 656 N N . CYS A 1 82 ? 9.268 -2.414 -4.056 1.00 89.88 82 CYS A N 1
ATOM 657 C CA . CYS A 1 82 ? 10.270 -2.283 -5.108 1.00 89.88 82 CYS A CA 1
ATOM 658 C C . CYS A 1 82 ? 9.781 -2.953 -6.404 1.00 89.88 82 CYS A C 1
ATOM 660 O O . CYS A 1 82 ? 9.359 -4.108 -6.399 1.00 89.88 82 CYS A O 1
ATOM 662 N N . GLN A 1 83 ? 9.836 -2.225 -7.523 1.00 88.00 83 GLN A N 1
ATOM 663 C CA . GLN A 1 83 ? 9.349 -2.705 -8.826 1.00 88.00 83 GLN A CA 1
ATOM 664 C C . GLN A 1 83 ? 10.350 -3.613 -9.556 1.00 88.00 83 GLN A C 1
ATOM 666 O O . GLN A 1 83 ? 10.016 -4.197 -10.581 1.00 88.00 83 GLN A O 1
ATOM 671 N N . VAL A 1 84 ? 11.571 -3.720 -9.037 1.00 89.56 84 VAL A N 1
ATOM 672 C CA . VAL A 1 84 ? 12.653 -4.613 -9.476 1.00 89.56 84 VAL A CA 1
ATOM 673 C C . VAL A 1 84 ? 12.958 -5.589 -8.335 1.00 89.56 84 VAL A C 1
ATOM 675 O O . VAL A 1 84 ? 12.570 -5.303 -7.200 1.00 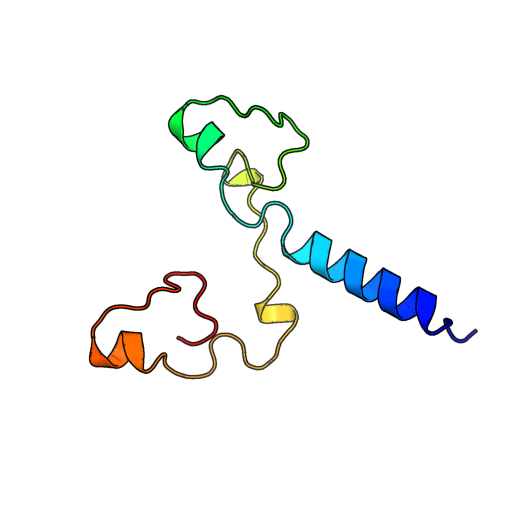89.56 84 VAL A O 1
ATOM 678 N N . PHE A 1 85 ? 13.514 -6.766 -8.637 1.00 86.12 85 PHE A N 1
ATOM 679 C CA . PHE A 1 85 ? 13.758 -7.853 -7.683 1.00 86.12 85 PHE A CA 1
ATOM 680 C C . PHE A 1 85 ? 14.535 -7.385 -6.469 1.00 86.12 85 PHE A C 1
ATOM 682 O O . PHE A 1 85 ? 15.639 -6.838 -6.658 1.00 86.12 85 PHE A O 1
#